Protein AF-T0Z0N2-F1 (afdb_monomer)

Mean predicted aligned error: 10.63 Å

Solvent-accessible surface area (backbone atoms only — not comparable to full-atom values): 5409 Å² total; per-residue (Å²): 106,71,70,40,32,75,66,58,73,34,60,67,46,80,36,60,33,67,58,79,79,28,86,67,62,47,67,55,52,52,58,53,33,50,76,39,63,22,46,79,45,68,77,40,93,78,75,58,70,66,62,54,52,52,52,53,48,51,51,50,53,50,49,53,51,52,50,50,51,54,53,54,52,57,51,61,74,65,58,74,82,80,77,81,80,80,81,86,128

Nearest PDB structures (foldseek):
  3lhk-assembly1_B  TM=7.832E-01  e=3.593E-05  Methanocaldococcus jannaschii DSM 2661
  3ilx-assembly1_A  TM=7.270E-01  e=1.252E-04  Saccharolobus solfataricus
  3lhf-assembly1_D  TM=7.719E-01  e=2.684E-04  Saccharolobus solfataricus P2
  6dgc-assembly2_D  TM=7.671E-01  e=9.351E-04  Sulfolobus sp. L00 11
  6dgc-assembly1_A  TM=7.362E-01  e=1.002E-03  Sulfolobus sp. L00 11

Radius of gyration: 23.54 Å; Cα contacts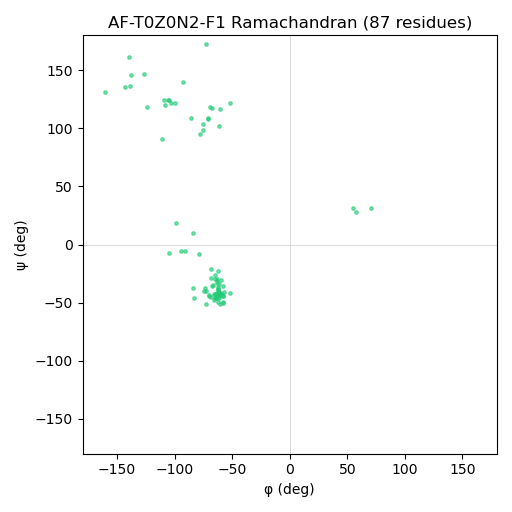 (8 Å, |Δi|>4): 58; chains: 1; bounding box: 37×46×70 Å

InterPro domains:
  IPR006119 Resolvase, N-terminal catalytic domain [PF00239] (1-80)
  IPR036162 Resolvase-like, N-terminal catalytic domain superfamily [G3DSA:3.40.50.1390] (1-45)
  IPR036162 Resolvase-like, N-terminal catalytic domain superfamily [SSF53041] (1-81)

Secondary structure (DSSP, 8-state):
-HHHHHTT--SEEEESSHHHH-SS-HHHHHHHHHHTT-EEEES-S---HHHHHHHHHHHHHHHHHHHHHHHHHHHHTTS----------

pLDDT: mean 82.67, std 16.81, range [36.25, 97.81]

Foldseek 3Di:
DVVCLVVLVAQEDEEQELCRVPVPPSVVVQVVSVVSNYHYHHNDHDDDVVVVVVVVVVVVVVVVVVVVVVVVVVVVVPPDPPDDDDDDD

Organism: NCBI:txid410659

Structure (mmCIF, N/CA/C/O backbone):
data_AF-T0Z0N2-F1
#
_entry.id   AF-T0Z0N2-F1
#
loop_
_atom_site.group_PDB
_atom_site.id
_atom_site.type_symbol
_atom_site.label_atom_id
_atom_site.label_alt_id
_atom_site.label_comp_id
_atom_site.label_asym_id
_atom_site.label_entity_id
_atom_site.label_seq_id
_atom_site.pdbx_PDB_ins_code
_atom_site.Cartn_x
_atom_site.Cartn_y
_atom_site.Cartn_z
_atom_site.occupancy
_atom_site.B_iso_or_equiv
_atom_site.auth_seq_id
_atom_site.auth_comp_id
_atom_site.auth_asym_id
_atom_site.auth_atom_id
_atom_site.pdbx_PDB_model_num
ATOM 1 N N . MET A 1 1 ? -11.779 -0.957 2.263 1.00 88.75 1 MET A N 1
ATOM 2 C CA . MET A 1 1 ? -10.412 -0.932 2.831 1.00 88.75 1 MET A CA 1
ATOM 3 C C . MET A 1 1 ? -10.117 0.336 3.630 1.00 88.75 1 MET A C 1
ATOM 5 O O . MET A 1 1 ? -10.228 0.264 4.843 1.00 88.75 1 MET A O 1
ATOM 9 N N . LEU A 1 2 ? -9.733 1.473 3.022 1.00 94.12 2 LEU A N 1
ATOM 10 C CA . LEU A 1 2 ? -9.263 2.646 3.790 1.00 94.12 2 LEU A CA 1
ATOM 11 C C . LEU A 1 2 ? -10.301 3.152 4.798 1.00 94.12 2 LEU A C 1
ATOM 13 O O . LEU A 1 2 ? -9.965 3.355 5.959 1.00 94.12 2 LEU A O 1
ATOM 17 N N . ASP A 1 3 ? -11.566 3.245 4.393 1.00 96.38 3 ASP A N 1
ATOM 18 C CA . ASP A 1 3 ? -12.647 3.654 5.295 1.00 96.38 3 ASP A CA 1
ATOM 19 C C . ASP A 1 3 ? -12.826 2.689 6.474 1.00 96.38 3 ASP A C 1
ATOM 21 O O . ASP A 1 3 ? -13.148 3.101 7.583 1.00 96.38 3 ASP A O 1
ATOM 25 N N . GLU A 1 4 ? -12.606 1.392 6.274 1.00 96.69 4 GLU A N 1
ATOM 26 C CA . GLU A 1 4 ? -12.738 0.389 7.337 1.00 96.69 4 GLU A CA 1
ATOM 27 C C . GLU A 1 4 ? -11.572 0.470 8.323 1.00 96.69 4 GLU A C 1
ATOM 29 O O . GLU A 1 4 ? -11.786 0.352 9.528 1.00 96.69 4 GLU A O 1
ATOM 34 N N . ILE A 1 5 ? -10.366 0.747 7.823 1.00 96.31 5 ILE A N 1
ATOM 35 C CA . ILE A 1 5 ? -9.178 1.030 8.637 1.00 96.31 5 ILE A CA 1
ATOM 36 C C . ILE A 1 5 ? -9.414 2.292 9.468 1.00 96.31 5 ILE A C 1
ATOM 38 O O . ILE A 1 5 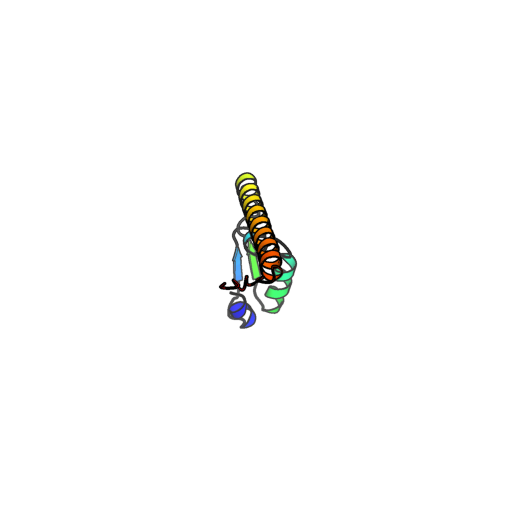? -9.277 2.263 10.685 1.00 96.31 5 ILE A O 1
ATOM 42 N N . MET A 1 6 ? -9.868 3.379 8.841 1.00 94.81 6 MET A N 1
ATOM 43 C CA . MET A 1 6 ? -10.144 4.644 9.532 1.00 94.81 6 MET A CA 1
ATOM 44 C C . MET A 1 6 ? -11.263 4.520 10.575 1.00 94.81 6 MET A C 1
ATOM 46 O O . MET A 1 6 ? -11.233 5.199 11.600 1.00 94.81 6 MET A O 1
ATOM 50 N N . ASN A 1 7 ? -12.218 3.614 10.353 1.00 97.06 7 ASN A N 1
ATOM 51 C CA . ASN A 1 7 ? -13.272 3.276 11.309 1.00 97.06 7 ASN A CA 1
ATOM 52 C C . ASN A 1 7 ? -12.846 2.226 12.358 1.00 97.06 7 ASN A C 1
ATOM 54 O O . ASN A 1 7 ? -13.699 1.743 13.100 1.00 97.06 7 ASN A O 1
ATOM 58 N N . ASN A 1 8 ? -11.557 1.870 12.440 1.00 95.12 8 ASN A N 1
ATOM 59 C CA . ASN A 1 8 ? -10.998 0.863 13.354 1.00 95.12 8 ASN A CA 1
ATOM 60 C C . ASN A 1 8 ? -11.676 -0.520 13.251 1.00 95.12 8 ASN A C 1
ATOM 62 O O . ASN A 1 8 ? -11.773 -1.248 14.236 1.00 95.12 8 ASN A O 1
ATOM 66 N N . LYS A 1 9 ? -12.168 -0.889 12.062 1.00 96.88 9 LYS A N 1
ATOM 67 C CA . LYS A 1 9 ? -12.804 -2.193 11.795 1.00 96.88 9 LYS A CA 1
ATOM 68 C C . LYS A 1 9 ? -11.816 -3.255 11.309 1.00 96.88 9 LYS A C 1
ATOM 70 O O . LYS A 1 9 ? -12.206 -4.401 11.116 1.00 96.88 9 LYS A O 1
ATOM 75 N N . VAL A 1 10 ? -10.561 -2.872 11.076 1.00 96.81 10 VAL A N 1
ATOM 76 C CA . VAL A 1 10 ? -9.525 -3.734 10.499 1.00 96.81 10 VAL A CA 1
ATOM 77 C C . VAL A 1 10 ? -8.331 -3.786 11.439 1.00 96.81 10 VAL A C 1
ATOM 79 O O . VAL A 1 10 ? -7.678 -2.777 11.682 1.00 96.81 10 VAL A O 1
ATOM 82 N N . GLU A 1 11 ? -8.017 -4.978 11.933 1.00 96.44 11 GLU A N 1
ATOM 83 C CA . GLU A 1 11 ? -6.836 -5.212 12.769 1.00 96.44 11 GLU A CA 1
ATOM 84 C C . GLU A 1 11 ? -5.577 -5.445 11.924 1.00 96.44 11 GLU A C 1
ATOM 86 O O . GLU A 1 11 ? -4.488 -4.983 12.263 1.00 96.44 11 GLU A O 1
ATOM 91 N N . LYS A 1 12 ? -5.714 -6.147 10.794 1.00 96.06 12 LYS A N 1
ATOM 92 C CA . LYS A 1 12 ? -4.578 -6.556 9.969 1.00 96.06 12 LYS A CA 1
ATOM 93 C C . LYS A 1 12 ? -4.898 -6.493 8.484 1.00 96.06 12 LYS A C 1
AT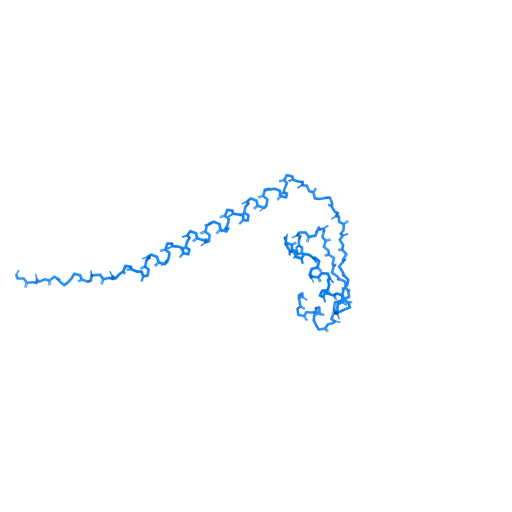OM 95 O O . LYS A 1 12 ? -5.945 -6.951 8.038 1.00 96.06 12 LYS A O 1
ATOM 100 N N . VAL A 1 13 ? -3.957 -5.955 7.722 1.00 96.00 13 VAL A N 1
ATOM 101 C CA . VAL A 1 13 ? -3.944 -5.942 6.261 1.00 96.00 13 VAL A CA 1
ATOM 102 C C . VAL A 1 13 ? -2.861 -6.903 5.806 1.00 96.00 13 VAL A C 1
ATOM 104 O O . VAL A 1 13 ? -1.694 -6.718 6.136 1.00 96.00 13 VAL A O 1
ATOM 107 N N . ILE A 1 14 ? -3.238 -7.920 5.040 1.00 94.62 14 ILE A N 1
ATOM 108 C CA . ILE A 1 14 ? -2.299 -8.912 4.521 1.00 94.62 14 ILE A CA 1
ATOM 109 C C . ILE A 1 14 ? -2.081 -8.633 3.038 1.00 94.62 14 ILE A C 1
ATOM 111 O O . ILE A 1 14 ? -3.040 -8.583 2.270 1.00 94.62 14 ILE A O 1
ATOM 115 N N . VAL A 1 15 ? -0.826 -8.455 2.640 1.00 92.69 15 VAL A N 1
ATOM 116 C CA . VAL A 1 15 ? -0.438 -8.246 1.242 1.00 92.69 15 VAL A CA 1
ATOM 117 C C . VAL A 1 15 ? 0.627 -9.248 0.841 1.00 92.69 15 VAL A C 1
ATOM 119 O O . VAL A 1 15 ? 1.453 -9.657 1.653 1.00 92.69 15 VAL A O 1
ATOM 12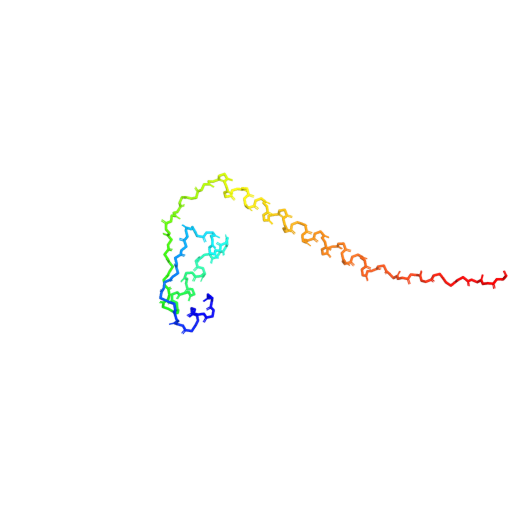2 N N . THR A 1 16 ? 0.608 -9.674 -0.416 1.00 89.56 16 THR A N 1
ATOM 123 C CA . THR A 1 16 ? 1.602 -10.625 -0.918 1.00 89.56 16 THR A CA 1
ATOM 124 C C . THR A 1 16 ? 2.977 -9.983 -1.034 1.00 89.56 16 THR A C 1
ATOM 126 O O . THR A 1 16 ? 3.923 -10.579 -0.541 1.00 89.56 16 THR A O 1
ATOM 129 N N . TYR A 1 17 ? 3.060 -8.759 -1.568 1.00 87.75 17 TYR A N 1
ATOM 130 C CA . TYR A 1 17 ? 4.282 -7.955 -1.716 1.00 87.75 17 TYR A CA 1
ATOM 131 C C . TYR A 1 17 ? 3.996 -6.476 -1.389 1.00 87.75 17 TYR A C 1
ATOM 133 O O . TYR A 1 17 ? 2.840 -6.044 -1.400 1.00 87.75 17 TYR A O 1
ATOM 141 N N . LYS A 1 18 ? 5.031 -5.673 -1.098 1.00 89.06 18 LYS A N 1
ATOM 142 C CA . LYS A 1 18 ? 4.876 -4.251 -0.701 1.00 89.06 18 LYS A CA 1
ATOM 143 C C . LYS A 1 18 ? 4.243 -3.389 -1.801 1.00 89.06 18 LYS A C 1
ATOM 145 O O . LYS A 1 18 ? 3.394 -2.544 -1.519 1.00 89.06 18 LYS A O 1
ATOM 150 N N . ASP A 1 19 ? 4.632 -3.634 -3.045 1.00 86.94 19 ASP A N 1
ATOM 151 C CA . ASP A 1 19 ? 4.178 -2.910 -4.234 1.00 86.94 19 ASP A CA 1
ATOM 152 C C . ASP A 1 19 ? 2.696 -3.158 -4.567 1.00 86.94 19 ASP A C 1
ATOM 154 O O . ASP A 1 19 ? 2.066 -2.304 -5.187 1.00 86.94 19 ASP A O 1
ATOM 158 N N . ARG A 1 20 ? 2.109 -4.259 -4.070 1.00 89.31 20 ARG A N 1
ATOM 159 C CA . ARG A 1 20 ? 0.665 -4.547 -4.172 1.00 89.31 20 ARG A CA 1
ATOM 160 C C . ARG A 1 20 ? -0.194 -3.605 -3.348 1.00 89.31 20 ARG A C 1
ATOM 162 O O . ARG A 1 20 ? -1.350 -3.381 -3.692 1.00 89.31 20 ARG A O 1
ATOM 169 N N . LEU A 1 21 ? 0.351 -3.083 -2.249 1.00 90.69 21 LEU A N 1
ATOM 170 C CA . LEU A 1 21 ? -0.326 -2.048 -1.476 1.00 90.69 21 LEU A CA 1
ATOM 171 C C . LEU A 1 21 ? -0.073 -0.675 -2.083 1.00 90.69 21 LEU A C 1
ATOM 173 O O . LEU A 1 21 ? -0.993 0.129 -2.206 1.00 90.69 21 LEU A O 1
ATOM 177 N N . SER A 1 22 ? 1.185 -0.396 -2.420 1.00 90.00 22 SER A N 1
ATOM 178 C CA . SER A 1 22 ? 1.554 0.847 -3.076 1.00 90.00 22 SER A CA 1
ATOM 179 C C . SER A 1 22 ? 2.906 0.748 -3.771 1.00 90.00 22 SER A C 1
ATOM 181 O O . SER A 1 22 ? 3.903 0.395 -3.139 1.00 90.00 22 SER A O 1
ATOM 183 N N . ARG A 1 23 ? 2.961 1.179 -5.039 1.00 85.56 23 ARG A N 1
ATOM 184 C CA . ARG A 1 23 ? 4.211 1.349 -5.806 1.00 85.56 23 ARG A CA 1
ATOM 185 C C . ARG A 1 23 ? 5.167 2.355 -5.157 1.00 85.56 23 ARG A C 1
ATOM 187 O O . ARG A 1 23 ? 6.380 2.224 -5.278 1.00 85.56 23 ARG A O 1
ATOM 194 N N . VAL A 1 24 ? 4.629 3.358 -4.458 1.00 86.88 24 VAL A N 1
ATOM 195 C CA . VAL A 1 24 ? 5.393 4.412 -3.768 1.00 86.88 24 VAL A CA 1
ATOM 196 C C . VAL A 1 24 ? 4.805 4.718 -2.394 1.00 86.88 24 VAL A C 1
ATOM 198 O O . VAL A 1 24 ? 3.597 4.680 -2.197 1.00 86.88 24 VAL A O 1
ATOM 201 N N . GLY A 1 25 ? 5.639 5.056 -1.413 1.00 90.62 25 GLY A N 1
ATOM 202 C CA . GLY A 1 25 ? 5.131 5.466 -0.099 1.00 90.62 25 GLY A CA 1
ATOM 203 C C . GLY A 1 25 ? 4.514 4.329 0.724 1.00 90.62 25 GLY A C 1
ATOM 204 O O . GLY A 1 25 ? 3.620 4.577 1.527 1.00 90.62 25 GLY A O 1
ATOM 205 N N . PHE A 1 26 ? 4.998 3.091 0.580 1.00 93.31 26 PHE A N 1
ATOM 206 C CA . PHE A 1 26 ? 4.607 1.985 1.467 1.00 93.31 26 PHE A CA 1
ATOM 207 C C . PHE A 1 26 ? 4.784 2.345 2.955 1.00 93.31 26 PHE A C 1
ATOM 209 O O . PHE A 1 26 ? 3.897 2.100 3.769 1.00 93.31 26 PHE A O 1
ATOM 216 N N . GLU A 1 27 ? 5.885 3.021 3.300 1.00 94.06 27 GLU A N 1
ATOM 217 C CA . GLU A 1 27 ? 6.141 3.491 4.669 1.00 94.06 27 GLU A CA 1
ATOM 218 C C . GLU A 1 27 ? 5.109 4.518 5.158 1.00 94.06 27 GLU A C 1
ATOM 220 O O . GLU A 1 27 ? 4.767 4.528 6.340 1.00 94.06 27 GLU A O 1
ATOM 225 N N . LEU A 1 28 ? 4.545 5.337 4.261 1.00 95.38 28 LEU A N 1
ATOM 226 C CA . LEU A 1 28 ? 3.456 6.250 4.613 1.00 95.38 28 LEU A CA 1
ATOM 227 C C . LEU A 1 28 ? 2.203 5.465 5.010 1.00 95.38 28 LEU A C 1
ATOM 229 O O . LEU A 1 28 ? 1.596 5.771 6.034 1.00 95.38 28 LEU A O 1
ATOM 233 N N . PHE A 1 29 ? 1.835 4.442 4.234 1.00 95.31 29 PHE A N 1
ATOM 234 C CA . PHE A 1 29 ? 0.695 3.583 4.561 1.00 95.31 29 PHE A CA 1
ATOM 235 C C . PHE A 1 29 ? 0.919 2.816 5.858 1.00 95.31 29 PHE A C 1
ATOM 237 O O . PHE A 1 29 ? 0.024 2.773 6.696 1.00 95.31 29 PHE A O 1
ATOM 244 N N . LYS A 1 30 ? 2.124 2.284 6.069 1.00 95.19 30 LYS A N 1
ATOM 245 C CA . LYS A 1 30 ? 2.498 1.613 7.316 1.00 95.19 30 LYS A CA 1
ATOM 246 C C . LYS A 1 30 ? 2.347 2.536 8.523 1.00 95.19 30 LYS A C 1
ATOM 248 O O . LYS A 1 30 ? 1.672 2.171 9.482 1.00 95.19 30 LYS A O 1
ATOM 253 N N . TYR A 1 31 ? 2.902 3.744 8.448 1.00 96.06 31 TYR A N 1
ATOM 254 C CA . TYR A 1 31 ? 2.766 4.749 9.501 1.00 96.06 31 TYR A CA 1
ATOM 255 C C . TYR A 1 31 ? 1.303 5.152 9.737 1.00 96.06 31 TYR A C 1
ATOM 257 O O . TYR A 1 31 ? 0.858 5.264 10.880 1.00 96.06 31 TYR A O 1
ATOM 26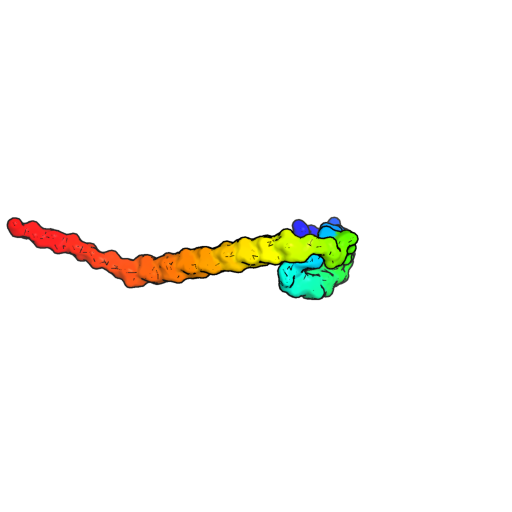5 N N . LEU A 1 32 ? 0.537 5.358 8.663 1.00 95.75 32 LEU A N 1
ATOM 266 C CA . LEU A 1 32 ? -0.864 5.758 8.750 1.00 95.75 32 LEU A CA 1
ATOM 267 C C . LEU A 1 32 ? -1.718 4.661 9.390 1.00 95.75 32 LEU A C 1
ATOM 269 O O . LEU A 1 32 ? -2.478 4.942 10.310 1.00 95.75 32 LEU A O 1
ATOM 273 N N . PHE A 1 33 ? -1.577 3.416 8.940 1.00 96.31 33 PHE A N 1
ATOM 274 C CA . PHE A 1 33 ? -2.376 2.288 9.420 1.00 96.31 33 PHE A CA 1
ATOM 275 C C . PHE A 1 33 ? -2.070 1.972 10.884 1.00 96.31 33 PHE A C 1
ATOM 277 O O . PHE A 1 33 ? -2.993 1.718 11.657 1.00 96.31 33 PHE A O 1
ATOM 284 N N . GLN A 1 34 ? -0.814 2.134 11.316 1.00 95.69 34 GLN A N 1
ATOM 285 C CA . GLN A 1 34 ? -0.449 2.032 12.731 1.00 95.69 34 GLN A CA 1
ATOM 286 C C . GLN A 1 34 ? -1.220 3.021 13.620 1.00 95.69 34 GLN A C 1
ATOM 288 O O . GLN A 1 34 ? -1.603 2.657 14.733 1.00 95.69 34 GLN A O 1
ATOM 293 N N . LYS A 1 35 ? -1.527 4.240 13.144 1.00 96.38 35 LYS A N 1
ATOM 294 C CA . LYS A 1 35 ? -2.361 5.194 13.906 1.00 96.38 35 LYS A CA 1
ATOM 295 C C . LYS A 1 35 ? -3.793 4.708 14.118 1.00 96.38 35 LYS A C 1
ATOM 297 O O . LYS A 1 35 ? -4.414 5.094 15.104 1.00 96.38 35 LYS A O 1
ATOM 302 N N . PHE A 1 36 ? -4.286 3.854 13.228 1.00 96.94 36 PHE A N 1
ATOM 303 C CA . PHE A 1 36 ? -5.609 3.235 13.302 1.00 96.94 36 PHE A CA 1
ATOM 304 C C . PHE A 1 36 ? -5.569 1.811 13.871 1.00 96.94 36 PHE A C 1
ATOM 306 O O . PHE A 1 36 ? -6.516 1.050 13.709 1.00 96.94 36 PHE A O 1
ATOM 313 N N . ARG A 1 37 ? -4.474 1.444 14.559 1.00 96.12 37 ARG A N 1
ATOM 314 C CA . ARG A 1 37 ? -4.276 0.114 15.163 1.00 96.12 37 ARG A CA 1
ATOM 315 C C . ARG A 1 37 ? -4.359 -1.028 14.145 1.00 96.12 37 ARG A C 1
ATOM 317 O O . ARG A 1 37 ? -4.703 -2.149 14.504 1.00 96.12 37 ARG A O 1
ATOM 324 N N . THR A 1 38 ? -4.014 -0.740 12.894 1.00 97.81 38 THR A N 1
ATOM 325 C CA . THR A 1 38 ? -3.967 -1.720 11.815 1.00 97.81 38 THR A CA 1
ATOM 326 C C . THR A 1 38 ? -2.517 -2.069 11.489 1.00 97.81 38 THR A C 1
ATOM 328 O O . THR A 1 38 ? -1.708 -1.196 11.169 1.00 97.81 38 THR A O 1
ATOM 331 N N . GLU A 1 39 ? -2.183 -3.355 11.537 1.00 96.00 39 GLU A N 1
ATOM 332 C CA . GLU A 1 39 ? -0.870 -3.876 11.149 1.00 96.00 39 GLU A CA 1
ATOM 333 C C . GLU A 1 39 ? -0.866 -4.303 9.673 1.00 96.00 39 GLU A C 1
ATOM 335 O O . GLU A 1 39 ? -1.821 -4.912 9.197 1.00 96.00 39 GLU A O 1
ATOM 340 N N . ILE A 1 40 ? 0.217 -4.026 8.942 1.00 95.69 40 ILE A N 1
ATOM 341 C CA . ILE A 1 40 ? 0.416 -4.561 7.588 1.00 95.69 40 ILE A CA 1
ATOM 342 C C . ILE A 1 40 ? 1.354 -5.763 7.673 1.00 95.69 40 ILE A C 1
ATOM 344 O O . ILE A 1 40 ? 2.497 -5.623 8.107 1.00 95.69 40 ILE A O 1
ATOM 348 N N . PHE A 1 41 ? 0.889 -6.922 7.215 1.00 94.25 41 PHE A N 1
ATOM 349 C CA . PHE A 1 41 ? 1.668 -8.151 7.119 1.00 94.25 41 PHE A CA 1
ATOM 350 C C . PHE A 1 41 ? 1.966 -8.473 5.652 1.00 94.25 41 PHE A C 1
ATOM 352 O O . PHE A 1 41 ? 1.048 -8.579 4.839 1.00 94.25 41 PHE A O 1
ATOM 359 N N . VAL A 1 42 ? 3.247 -8.628 5.316 1.00 92.50 42 VAL A N 1
ATOM 360 C CA . VAL A 1 42 ? 3.700 -8.949 3.955 1.00 92.50 42 VAL A CA 1
ATOM 361 C C . VAL A 1 42 ? 4.081 -10.428 3.901 1.00 92.50 42 VAL A C 1
ATOM 363 O O . VAL A 1 42 ? 4.927 -10.862 4.678 1.00 92.50 42 VAL A O 1
ATOM 366 N N . ILE A 1 43 ? 3.445 -11.204 3.019 1.00 88.81 43 ILE A N 1
ATOM 367 C CA . ILE A 1 43 ? 3.636 -12.664 2.932 1.00 88.81 43 ILE A CA 1
ATOM 368 C C . ILE A 1 43 ? 4.978 -13.020 2.275 1.00 88.81 43 ILE A C 1
ATOM 370 O O . ILE A 1 43 ? 5.636 -13.960 2.713 1.00 88.81 43 ILE A O 1
ATOM 374 N N . SER A 1 44 ? 5.387 -12.293 1.233 1.00 79.06 44 SER A N 1
ATOM 375 C CA . SER A 1 44 ? 6.636 -12.532 0.509 1.00 79.06 44 SER A CA 1
ATOM 376 C C . SER A 1 44 ? 7.325 -11.212 0.166 1.00 79.06 44 SER A C 1
ATOM 378 O O . SER A 1 44 ? 6.700 -10.253 -0.277 1.00 79.06 44 SER A O 1
ATOM 380 N N . GLU A 1 45 ? 8.640 -11.145 0.360 1.00 64.62 45 GLU A N 1
ATOM 381 C CA . GLU A 1 45 ? 9.453 -10.029 -0.144 1.00 64.62 45 GLU A CA 1
ATOM 382 C C . GLU A 1 45 ? 10.081 -10.334 -1.514 1.00 64.62 45 GLU A C 1
ATOM 384 O O . GLU A 1 45 ? 10.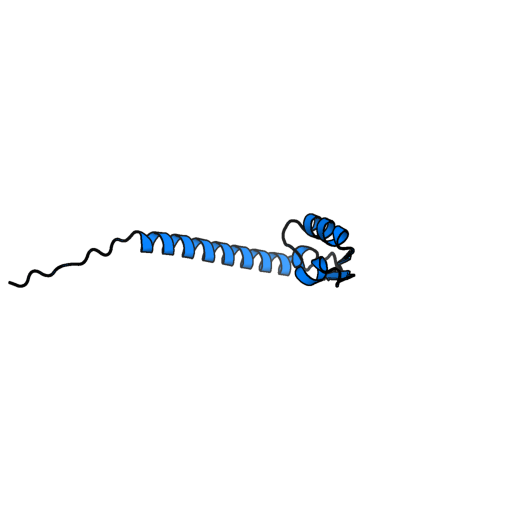691 -9.453 -2.113 1.00 64.62 45 GLU A O 1
ATOM 389 N N . ILE A 1 46 ? 9.920 -11.561 -2.025 1.00 65.88 46 ILE A N 1
ATOM 390 C CA . ILE A 1 46 ? 10.561 -12.037 -3.255 1.00 65.88 46 ILE A CA 1
ATOM 391 C C . ILE A 1 46 ? 9.478 -12.218 -4.323 1.00 65.88 46 ILE A C 1
ATOM 393 O O . ILE A 1 46 ? 8.841 -13.270 -4.390 1.00 65.88 46 ILE A O 1
ATOM 397 N N . GLY A 1 47 ? 9.235 -11.163 -5.102 1.00 64.44 47 GLY A N 1
ATOM 398 C CA . GLY A 1 47 ? 8.446 -11.223 -6.337 1.00 64.44 47 GLY A CA 1
ATOM 399 C C . GLY A 1 47 ? 9.213 -11.917 -7.466 1.00 64.44 47 GLY A C 1
ATOM 400 O O . GLY A 1 47 ? 10.399 -12.230 -7.326 1.00 64.44 47 GLY A O 1
ATOM 401 N N . ASP A 1 48 ? 8.542 -12.175 -8.589 1.00 74.75 48 ASP A N 1
ATOM 402 C CA . ASP A 1 48 ? 9.225 -12.590 -9.816 1.00 74.75 48 ASP A CA 1
ATOM 403 C C . ASP A 1 4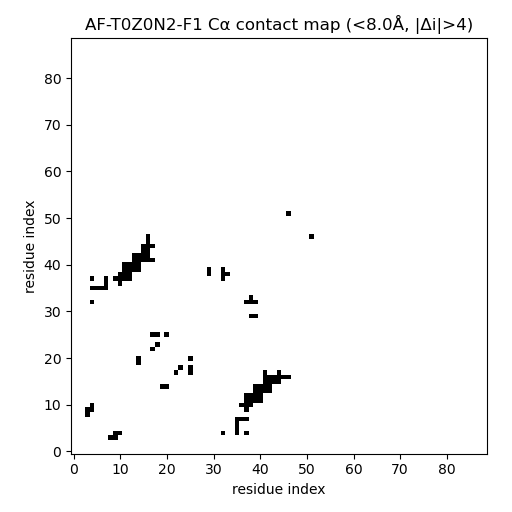8 ? 9.666 -11.321 -10.564 1.00 74.75 48 ASP A C 1
ATOM 405 O O . ASP A 1 48 ? 8.819 -10.621 -11.124 1.00 74.75 48 ASP A O 1
ATOM 409 N N . PRO A 1 49 ? 10.975 -11.014 -10.616 1.00 74.75 49 PRO A N 1
ATOM 410 C CA . PRO A 1 49 ? 11.463 -9.757 -11.173 1.00 74.75 49 PRO A CA 1
ATOM 411 C C . PRO A 1 49 ? 11.123 -9.580 -12.657 1.00 74.75 49 PRO A C 1
ATOM 413 O O . PRO A 1 49 ? 11.087 -8.447 -13.136 1.00 74.75 49 PRO A O 1
ATOM 416 N N . LYS A 1 50 ? 10.872 -10.669 -13.401 1.00 74.75 50 LYS A N 1
ATOM 417 C CA . LYS A 1 50 ? 10.427 -10.568 -14.795 1.00 74.75 50 LYS A CA 1
ATOM 418 C C . LYS A 1 50 ? 8.983 -10.088 -14.858 1.00 74.75 50 LYS A C 1
ATOM 420 O O . LYS A 1 50 ? 8.722 -9.102 -15.543 1.00 74.75 50 LYS A O 1
ATOM 425 N N . LEU A 1 51 ? 8.088 -10.731 -14.109 1.00 78.44 51 LEU A N 1
ATOM 426 C CA . LEU A 1 51 ? 6.676 -10.341 -14.037 1.00 78.44 51 LEU A CA 1
ATOM 427 C C . LEU A 1 51 ? 6.516 -8.919 -13.479 1.00 78.44 51 LEU A C 1
ATOM 429 O O . LEU A 1 51 ? 5.749 -8.130 -14.025 1.00 78.44 51 LEU A O 1
ATOM 433 N N . ASP A 1 52 ? 7.303 -8.559 -12.462 1.00 82.00 52 ASP A N 1
ATOM 434 C CA . ASP A 1 52 ? 7.293 -7.214 -11.881 1.00 82.00 52 ASP A CA 1
ATOM 435 C C . ASP A 1 52 ? 7.707 -6.151 -12.914 1.00 82.00 52 ASP A C 1
ATOM 437 O O . ASP A 1 52 ? 7.094 -5.085 -12.999 1.00 82.00 52 ASP A O 1
ATOM 441 N N . SER A 1 53 ? 8.730 -6.433 -13.731 1.00 85.25 53 SER A N 1
ATOM 442 C CA . SER A 1 53 ? 9.193 -5.501 -14.767 1.00 85.25 53 SER A CA 1
ATOM 443 C C . SER A 1 53 ? 8.175 -5.295 -15.892 1.00 85.25 53 SER A C 1
ATOM 445 O O . SER A 1 53 ? 8.033 -4.180 -16.396 1.00 85.25 53 SER A O 1
ATOM 447 N N . GLU A 1 54 ? 7.442 -6.347 -16.257 1.00 89.81 54 GLU A N 1
ATOM 448 C CA . GLU A 1 54 ? 6.418 -6.311 -17.299 1.00 89.81 54 GLU A CA 1
ATOM 449 C C . GLU A 1 54 ? 5.201 -5.501 -16.839 1.00 89.81 54 GLU A C 1
ATOM 451 O O . GLU A 1 54 ? 4.728 -4.622 -17.555 1.00 89.81 54 GLU A O 1
ATOM 456 N N . GLU A 1 55 ? 4.763 -5.691 -15.595 1.00 87.12 55 GLU A N 1
ATOM 457 C CA . GLU A 1 55 ? 3.653 -4.925 -15.029 1.00 87.12 55 GLU A CA 1
ATOM 458 C C . GLU A 1 55 ? 3.980 -3.430 -14.900 1.00 87.12 55 GLU A C 1
ATOM 460 O O . GLU A 1 55 ? 3.167 -2.578 -15.263 1.00 87.12 55 GLU A O 1
ATOM 465 N N . VAL A 1 56 ? 5.190 -3.090 -14.442 1.00 88.00 56 VAL A N 1
ATOM 466 C CA . VAL A 1 56 ? 5.643 -1.690 -14.381 1.00 88.00 56 VAL A CA 1
ATOM 467 C C . VAL A 1 56 ? 5.707 -1.075 -15.782 1.00 88.00 56 VAL A C 1
ATOM 469 O O . VAL A 1 56 ? 5.351 0.092 -15.965 1.00 88.00 56 VAL A O 1
ATOM 472 N N . PHE A 1 57 ? 6.135 -1.839 -16.789 1.00 91.62 57 PHE A N 1
ATOM 473 C CA . PHE A 1 57 ? 6.159 -1.364 -18.170 1.00 91.62 57 PHE A CA 1
ATOM 474 C C . PHE A 1 57 ? 4.748 -1.062 -18.690 1.00 91.62 57 PHE A C 1
ATOM 476 O O . PHE A 1 57 ? 4.514 0.020 -19.235 1.00 91.62 57 PHE A O 1
ATOM 483 N N . GLU A 1 58 ? 3.790 -1.955 -18.452 1.00 92.69 58 GLU A N 1
ATOM 484 C CA . GLU A 1 58 ? 2.386 -1.751 -18.828 1.00 92.69 58 GLU A CA 1
ATOM 485 C C . GLU A 1 58 ? 1.747 -0.548 -18.110 1.00 92.69 58 GLU A C 1
ATOM 487 O O . GLU A 1 58 ? 0.984 0.220 -18.713 1.00 92.69 58 GLU A O 1
ATOM 492 N N . GLU A 1 59 ? 2.105 -0.303 -16.845 1.00 90.19 59 GLU A N 1
ATOM 493 C CA . GLU A 1 59 ? 1.702 0.906 -16.118 1.00 90.19 59 GLU A CA 1
ATOM 494 C C . GLU A 1 59 ? 2.245 2.181 -16.790 1.00 90.19 59 GLU A C 1
ATOM 496 O O . GLU A 1 59 ? 1.499 3.148 -16.988 1.00 90.19 59 GLU A O 1
ATOM 501 N N . ILE A 1 60 ? 3.517 2.187 -17.207 1.00 94.25 60 ILE A N 1
ATOM 502 C CA . ILE A 1 60 ? 4.135 3.321 -17.916 1.00 94.25 60 ILE A CA 1
ATOM 503 C C . ILE A 1 60 ? 3.450 3.561 -19.265 1.00 94.25 60 ILE A C 1
ATOM 505 O O . ILE A 1 60 ? 3.108 4.705 -19.584 1.00 94.25 60 ILE A O 1
ATOM 509 N N . VAL A 1 61 ? 3.213 2.504 -20.047 1.00 95.62 61 VAL A N 1
ATOM 510 C CA . VAL A 1 61 ? 2.500 2.585 -21.332 1.00 95.62 61 VAL A CA 1
ATOM 511 C C . VAL A 1 61 ? 1.101 3.171 -21.124 1.00 95.62 61 VAL A C 1
ATOM 513 O O . VAL A 1 61 ? 0.691 4.092 -21.841 1.00 95.62 61 VAL A O 1
ATOM 516 N N . SER A 1 62 ? 0.393 2.721 -20.089 1.00 94.00 62 SER A N 1
ATOM 517 C CA . SER A 1 62 ? -0.933 3.226 -19.723 1.00 94.00 62 SER A CA 1
ATOM 518 C C . SER A 1 62 ? -0.911 4.709 -19.338 1.00 94.00 62 SER A C 1
ATOM 520 O O . SER A 1 62 ? -1.763 5.483 -19.799 1.00 94.00 62 SER A O 1
ATOM 522 N N . LEU A 1 63 ? 0.084 5.141 -18.553 1.00 93.25 63 LEU A N 1
ATOM 523 C CA . LEU A 1 63 ? 0.291 6.552 -18.217 1.00 93.25 63 LEU A CA 1
ATOM 524 C C . LEU A 1 63 ? 0.551 7.384 -19.477 1.00 93.25 63 LEU A C 1
ATOM 526 O O . LEU A 1 63 ? -0.141 8.380 -19.701 1.00 93.25 63 LEU A O 1
ATOM 530 N N . LEU A 1 64 ? 1.491 6.971 -20.330 1.00 95.44 64 LEU A N 1
ATOM 531 C CA . LEU A 1 64 ? 1.819 7.663 -21.582 1.00 95.44 64 LEU A CA 1
ATOM 532 C C . LEU A 1 64 ? 0.597 7.802 -22.493 1.00 95.44 64 LEU A C 1
ATOM 534 O O . LEU A 1 64 ? 0.361 8.871 -23.068 1.00 95.44 64 LEU A O 1
ATOM 538 N N . HIS A 1 65 ? -0.219 6.754 -22.585 1.00 92.88 65 HIS A N 1
ATOM 539 C CA . HIS A 1 65 ? -1.448 6.775 -23.363 1.00 92.88 65 HIS A CA 1
ATOM 540 C C . HIS A 1 65 ? -2.488 7.747 -22.779 1.00 92.88 65 HIS A C 1
ATOM 542 O O . HIS A 1 65 ? -3.117 8.509 -23.522 1.00 92.88 65 HIS A O 1
ATOM 548 N N . CYS A 1 66 ? -2.660 7.775 -21.453 1.00 90.25 66 CYS A N 1
ATOM 549 C CA . CYS A 1 66 ? -3.532 8.734 -20.769 1.00 90.25 66 CYS A CA 1
ATOM 550 C C . CYS A 1 66 ? -3.070 10.186 -20.993 1.00 90.25 66 CYS A C 1
ATOM 552 O O . CYS A 1 66 ? -3.869 11.051 -21.367 1.00 90.25 66 CYS A O 1
ATOM 554 N N . TYR A 1 67 ? -1.769 10.448 -20.849 1.00 90.50 67 TYR A N 1
ATOM 555 C CA . TYR A 1 67 ? -1.179 11.768 -21.074 1.00 90.50 67 TYR A CA 1
ATOM 556 C C . TYR A 1 67 ? -1.314 12.223 -22.528 1.00 90.50 67 TYR A C 1
ATOM 558 O O . TYR A 1 67 ? -1.733 13.356 -22.775 1.00 90.50 67 TYR A O 1
ATOM 566 N N . SER A 1 68 ? -1.040 11.336 -23.485 1.00 88.88 68 SER A N 1
ATOM 567 C CA . SER A 1 68 ? -1.219 11.610 -24.913 1.00 88.88 68 SER A CA 1
ATOM 568 C C . SER A 1 68 ? -2.667 11.991 -25.220 1.00 88.88 68 SER A C 1
ATOM 570 O O . SER A 1 68 ? -2.914 13.053 -25.793 1.00 88.88 68 SER A O 1
ATOM 572 N N . ARG A 1 69 ? -3.648 11.207 -24.749 1.00 84.44 69 ARG A N 1
ATOM 573 C CA . ARG A 1 69 ? -5.079 11.532 -24.908 1.00 84.44 69 ARG A CA 1
ATOM 574 C C . ARG A 1 69 ? -5.447 12.877 -24.283 1.00 84.44 69 ARG A C 1
ATOM 576 O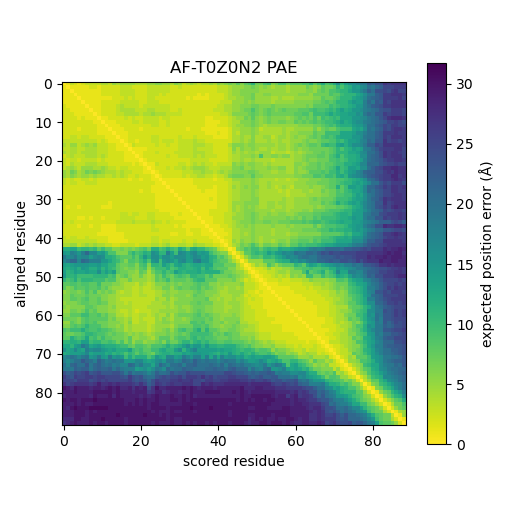 O . ARG A 1 69 ? -6.159 13.662 -24.907 1.00 84.44 69 ARG A O 1
ATOM 583 N N . LYS A 1 70 ? -4.932 13.186 -23.090 1.00 82.19 70 LYS A N 1
ATOM 584 C CA . LYS A 1 70 ? -5.153 14.482 -22.428 1.00 82.19 70 LYS A CA 1
ATOM 585 C C . LYS A 1 70 ? -4.588 15.648 -23.248 1.00 82.19 70 LYS A C 1
ATOM 587 O O . LYS A 1 70 ? -5.227 16.696 -23.322 1.00 82.19 70 LYS A O 1
ATOM 592 N N . MET A 1 71 ? -3.430 15.475 -23.888 1.00 77.38 71 MET A N 1
ATOM 593 C CA . MET A 1 71 ? -2.842 16.477 -24.786 1.00 77.38 71 MET A CA 1
ATOM 594 C C . MET A 1 71 ? -3.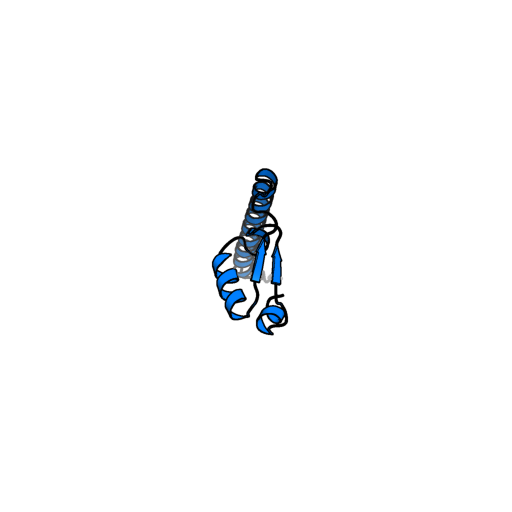651 16.654 -26.076 1.00 77.38 71 MET A C 1
ATOM 596 O O . MET A 1 71 ? -3.935 17.790 -26.453 1.00 77.38 71 MET A O 1
ATOM 600 N N . TYR A 1 72 ? -4.083 15.565 -26.719 1.00 70.88 72 TYR A N 1
ATOM 601 C CA . TYR A 1 72 ? -4.950 15.634 -27.903 1.00 70.88 72 TYR A CA 1
ATOM 602 C C . TYR A 1 72 ? -6.296 16.304 -27.594 1.00 70.88 72 TYR A C 1
ATOM 604 O O . TYR A 1 72 ? -6.733 17.178 -28.341 1.00 70.88 72 TYR A O 1
ATOM 612 N N . SER A 1 73 ? -6.916 15.971 -26.458 1.00 70.50 73 SER A N 1
ATOM 613 C CA . SER A 1 73 ? -8.169 16.592 -26.010 1.00 70.50 73 SER A CA 1
ATOM 614 C C . SER A 1 73 ? -8.023 18.107 -25.804 1.00 70.50 73 SER A C 1
ATOM 616 O O . SER A 1 73 ? -8.857 18.885 -26.263 1.00 70.50 73 SER A O 1
ATOM 618 N N . LYS A 1 74 ? -6.903 18.562 -25.220 1.00 68.12 74 LYS A N 1
ATOM 619 C CA . LYS A 1 74 ? -6.614 20.000 -25.067 1.00 68.12 74 LYS A CA 1
ATOM 620 C C . LYS A 1 74 ? -6.458 20.743 -26.401 1.00 68.12 74 LYS A C 1
ATOM 622 O O . LYS A 1 74 ? -6.826 21.915 -26.460 1.00 68.12 74 LYS A O 1
ATOM 627 N N . ARG A 1 75 ? -5.936 20.087 -27.448 1.00 64.25 75 ARG A N 1
ATOM 628 C CA . ARG A 1 75 ? -5.810 20.669 -28.800 1.00 64.25 75 ARG A CA 1
ATOM 629 C C . ARG A 1 75 ? -7.159 20.773 -29.510 1.00 64.25 75 ARG A C 1
ATOM 631 O O . ARG A 1 75 ? -7.429 21.801 -30.116 1.00 64.25 75 ARG A O 1
ATOM 638 N N . ARG A 1 76 ? -8.029 19.766 -29.369 1.00 58.47 76 ARG A N 1
ATOM 639 C CA . ARG A 1 76 ? -9.393 19.789 -29.931 1.00 58.47 76 ARG A CA 1
ATOM 640 C C . ARG A 1 76 ? -10.278 20.874 -29.306 1.00 58.47 76 ARG A C 1
ATOM 642 O O . ARG A 1 76 ? -11.130 21.426 -29.981 1.00 58.47 76 ARG A O 1
ATOM 649 N N . ASN A 1 77 ? -10.043 21.227 -28.044 1.00 57.69 77 ASN A N 1
ATOM 650 C CA . ASN A 1 77 ? -10.770 22.322 -27.392 1.00 57.69 77 ASN A CA 1
ATOM 651 C C . ASN A 1 77 ? -10.254 23.726 -27.778 1.00 57.69 77 ASN A C 1
ATOM 653 O O . ASN A 1 77 ? -10.861 24.710 -27.374 1.00 57.69 77 ASN A O 1
ATOM 657 N N . HIS A 1 78 ? -9.136 23.829 -28.511 1.00 53.66 78 HIS A N 1
ATOM 658 C CA . HIS A 1 78 ? -8.590 25.099 -29.021 1.00 53.66 78 HIS A CA 1
ATOM 659 C C . HIS A 1 78 ? -8.822 25.302 -30.525 1.00 53.66 78 HIS A C 1
ATOM 661 O O . HIS A 1 78 ? -8.545 26.386 -31.035 1.00 53.66 78 HIS A O 1
ATOM 667 N N . SER A 1 79 ? -9.334 24.303 -31.248 1.00 50.56 79 SER A N 1
ATOM 668 C CA . SER A 1 79 ? -9.893 24.534 -32.578 1.00 50.56 79 SER A CA 1
ATOM 669 C C . SER A 1 79 ? -11.251 25.207 -32.413 1.00 50.56 79 SER A C 1
ATOM 671 O O . SER A 1 79 ? -12.243 24.545 -32.122 1.00 50.56 79 SER A O 1
ATOM 673 N N . ILE A 1 80 ? -11.262 26.533 -32.555 1.00 59.88 80 ILE A N 1
ATOM 674 C CA . ILE A 1 80 ? -12.466 27.318 -32.834 1.00 59.88 80 ILE A CA 1
ATOM 675 C C . ILE A 1 80 ? -13.130 26.669 -34.054 1.00 59.88 80 ILE A C 1
ATOM 677 O O . ILE A 1 80 ? -12.485 26.526 -35.094 1.00 59.88 80 ILE A O 1
ATOM 681 N N . GLU A 1 81 ? -14.383 26.233 -33.921 1.00 59.16 81 GLU A N 1
ATOM 682 C CA . GLU A 1 81 ? -15.209 25.873 -35.073 1.00 59.16 81 GLU A CA 1
ATOM 683 C C . GLU A 1 81 ? -15.371 27.135 -35.924 1.00 59.16 81 GLU A C 1
ATOM 685 O O . GLU A 1 81 ? -16.119 28.047 -35.577 1.00 59.16 81 GLU A O 1
ATOM 690 N N . VAL A 1 82 ? -14.614 27.232 -37.017 1.00 56.22 82 VAL A N 1
ATOM 691 C CA . VAL A 1 82 ? -14.868 28.247 -38.037 1.00 56.22 82 VAL A CA 1
ATOM 692 C C . VAL A 1 82 ? -16.048 27.729 -38.850 1.00 56.22 82 VAL A C 1
ATOM 694 O O . VAL A 1 82 ? -15.883 26.890 -39.735 1.00 56.22 82 VAL A O 1
ATOM 697 N N . GLY A 1 83 ? -17.252 28.172 -38.485 1.00 47.75 83 GLY A N 1
ATOM 698 C CA . GLY A 1 83 ? -18.443 27.970 -39.299 1.00 47.75 83 GLY A CA 1
ATOM 699 C C . GLY A 1 83 ? -18.243 28.655 -40.648 1.00 47.75 83 GLY A C 1
ATOM 700 O O . GLY A 1 83 ? -18.060 29.867 -40.706 1.00 47.75 83 GLY A O 1
ATOM 701 N N . TYR A 1 84 ? -18.235 27.879 -41.729 1.00 48.00 84 TYR A N 1
ATOM 702 C CA . TYR A 1 84 ? -18.377 28.426 -43.073 1.00 48.00 84 TYR A CA 1
ATOM 703 C C . TYR A 1 84 ? -19.851 28.805 -43.266 1.00 48.00 84 TYR A C 1
ATOM 705 O O . TYR A 1 84 ? -20.688 27.926 -43.468 1.00 48.00 84 TYR A O 1
ATOM 713 N N . GLU A 1 85 ? -20.175 30.098 -43.196 1.00 44.06 85 GLU A N 1
ATOM 714 C CA . GLU A 1 85 ? -21.403 30.619 -43.801 1.00 44.06 85 GLU A CA 1
ATOM 715 C C . GLU A 1 85 ? -21.212 30.586 -45.321 1.00 44.06 85 GLU A C 1
ATOM 717 O O . GLU A 1 85 ? -20.392 31.315 -45.881 1.00 44.06 85 GLU A O 1
ATOM 722 N N . GLY A 1 86 ? -21.918 29.670 -45.983 1.00 41.41 86 GLY A N 1
ATOM 723 C CA . GLY A 1 86 ? -22.056 29.692 -47.431 1.00 41.41 86 GLY A CA 1
ATOM 724 C C . GLY A 1 86 ? -22.886 30.907 -47.832 1.00 41.41 86 GLY A C 1
ATOM 725 O O . GLY A 1 86 ? -24.046 31.011 -47.444 1.00 41.41 86 GLY A O 1
ATOM 726 N N . SER A 1 87 ? -22.292 31.819 -48.596 1.00 38.62 87 SER A N 1
ATOM 727 C CA . SER A 1 87 ? -23.023 32.824 -49.360 1.00 38.62 87 SER A CA 1
ATOM 728 C C . SER A 1 87 ? -23.725 32.124 -50.527 1.00 38.62 87 SER A C 1
ATOM 730 O O . SER A 1 87 ? -23.058 31.649 -51.449 1.00 38.62 87 SER A O 1
ATOM 732 N N . GLU A 1 88 ? -25.050 32.012 -50.443 1.00 42.84 88 GLU A N 1
ATOM 733 C CA . GLU A 1 88 ? -25.921 31.757 -51.592 1.00 42.84 88 GLU A CA 1
ATOM 734 C C . GLU A 1 88 ? -25.921 33.003 -52.490 1.00 42.84 88 GLU A C 1
ATOM 736 O O . GLU A 1 88 ? -26.340 34.069 -52.045 1.00 42.84 88 GLU A O 1
ATOM 741 N N . ASP A 1 89 ? -25.463 32.840 -53.732 1.00 36.25 89 ASP A N 1
ATOM 742 C CA . ASP A 1 89 ? -25.831 33.655 -54.899 1.00 36.25 89 ASP A CA 1
ATOM 743 C C . ASP A 1 89 ? -26.245 32.701 -56.033 1.00 36.25 89 ASP A C 1
ATOM 745 O O . ASP A 1 89 ? -25.536 31.682 -56.237 1.00 36.25 89 ASP A O 1
#

Sequence (89 aa):
MLDEIMNNKVEKVIVTYKDRLSRVGFELFKYLFQKFRTEIFVISEIGDPKLDSEEVFEEIVSLLHCYSRKMYSKRRNHSIEVGYEGSED